Protein AF-A0A7S3AZ31-F1 (afdb_monomer_lite)

Foldseek 3Di:
DFDDWQPNDTDDLVVLAVQLQVCLVVLNLLSQFDPPPPGSGHGDLVSCVVRYDPVSSLSSVVSVVVVVVVVVPQFDDDLCCDPPHPNDDPDPDPPVPPVPRDGDDPDDD

Structure (mmCIF, N/CA/C/O backbone):
data_AF-A0A7S3AZ31-F1
#
_entry.id   AF-A0A7S3AZ31-F1
#
loop_
_atom_site.group_PDB
_atom_site.id
_atom_site.type_symbol
_atom_site.label_atom_id
_atom_site.label_alt_id
_atom_site.label_comp_id
_atom_site.label_asym_id
_atom_site.label_entity_id
_atom_site.label_seq_id
_atom_site.pdbx_PDB_ins_code
_atom_site.Cartn_x
_atom_site.Cartn_y
_atom_site.Cartn_z
_atom_site.occupancy
_atom_site.B_iso_or_equiv
_atom_site.auth_seq_id
_atom_site.auth_comp_id
_atom_site.auth_asym_id
_atom_site.auth_atom_id
_atom_site.pdbx_PDB_model_num
ATOM 1 N N . SER A 1 1 ? 18.853 -7.143 -12.840 1.00 40.66 1 SER A N 1
ATOM 2 C CA . SER A 1 1 ? 18.555 -7.568 -11.458 1.00 40.66 1 SER A CA 1
ATOM 3 C C . SER A 1 1 ? 17.051 -7.634 -11.267 1.00 40.66 1 SER A C 1
ATOM 5 O O . SER A 1 1 ? 16.405 -6.599 -11.348 1.00 40.66 1 SER A O 1
ATOM 7 N N . GLY A 1 2 ? 16.476 -8.832 -11.132 1.00 46.94 2 GLY A N 1
ATOM 8 C CA . GLY A 1 2 ? 15.030 -9.005 -10.953 1.00 46.94 2 GLY A CA 1
ATOM 9 C C . GLY A 1 2 ? 14.620 -8.741 -9.505 1.00 46.94 2 GLY A C 1
ATOM 10 O O . GLY A 1 2 ? 15.216 -9.301 -8.590 1.00 46.94 2 GLY A O 1
ATOM 11 N N . VAL A 1 3 ? 13.622 -7.886 -9.294 1.00 51.62 3 VAL A N 1
ATOM 12 C CA . VAL A 1 3 ? 12.969 -7.705 -7.990 1.00 51.62 3 VAL A CA 1
ATOM 13 C C . VAL A 1 3 ? 11.816 -8.704 -7.904 1.00 51.62 3 VAL A C 1
ATOM 15 O O . VAL A 1 3 ? 10.951 -8.729 -8.779 1.00 51.62 3 VAL A O 1
ATOM 18 N N . GLY A 1 4 ? 11.837 -9.572 -6.890 1.00 46.66 4 GLY A N 1
ATOM 19 C CA . GLY A 1 4 ? 10.812 -10.600 -6.690 1.00 46.66 4 GLY A CA 1
ATOM 20 C C . GLY A 1 4 ? 9.440 -9.970 -6.447 1.00 46.66 4 GLY A C 1
ATOM 21 O O . GLY A 1 4 ? 9.253 -9.262 -5.458 1.00 46.66 4 GLY A O 1
ATOM 22 N N . GLY A 1 5 ? 8.497 -10.215 -7.359 1.00 48.66 5 GLY A N 1
ATOM 23 C CA . GLY A 1 5 ? 7.122 -9.728 -7.305 1.00 48.66 5 GLY A CA 1
ATOM 24 C C . GLY A 1 5 ? 6.144 -10.849 -6.970 1.00 48.66 5 GLY A C 1
ATOM 25 O O . GLY A 1 5 ? 6.269 -11.931 -7.524 1.00 48.66 5 GLY A O 1
ATOM 26 N N . ALA A 1 6 ? 5.179 -10.572 -6.081 1.00 50.66 6 ALA A N 1
ATOM 27 C CA . ALA A 1 6 ? 3.956 -11.349 -5.810 1.00 50.66 6 ALA A CA 1
ATOM 28 C C . ALA A 1 6 ? 3.895 -12.758 -6.452 1.00 50.66 6 ALA A C 1
ATOM 30 O O . ALA A 1 6 ? 3.217 -12.959 -7.459 1.00 50.66 6 ALA A O 1
ATOM 31 N N . GLY A 1 7 ? 4.626 -13.718 -5.869 1.00 58.38 7 GLY A N 1
ATOM 32 C CA . GLY A 1 7 ? 4.845 -15.062 -6.420 1.00 58.38 7 GLY A CA 1
ATOM 33 C C . GLY A 1 7 ? 6.318 -15.337 -6.765 1.00 58.38 7 GLY A C 1
ATOM 34 O O . GLY A 1 7 ? 7.207 -14.574 -6.395 1.00 58.38 7 GLY A O 1
ATOM 35 N N . SER A 1 8 ? 6.586 -16.436 -7.475 1.00 68.06 8 SER A N 1
ATOM 36 C CA . SER A 1 8 ? 7.901 -16.771 -8.058 1.00 68.06 8 SER A CA 1
ATOM 37 C C . SER A 1 8 ? 8.168 -16.029 -9.379 1.00 68.06 8 SER A C 1
ATOM 39 O O . SER A 1 8 ? 9.041 -16.414 -10.156 1.00 68.06 8 SER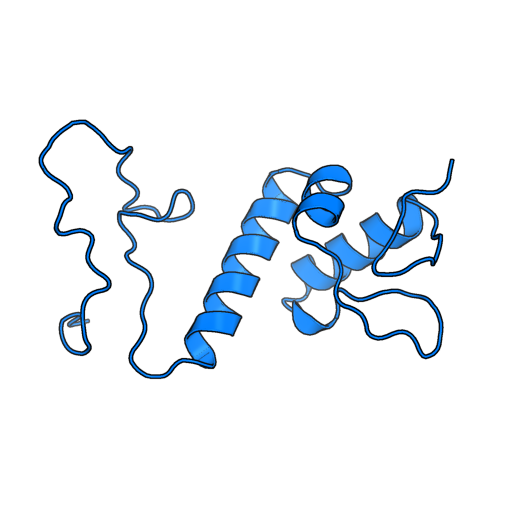 A O 1
ATOM 41 N N . HIS A 1 9 ? 7.404 -14.967 -9.653 1.00 82.50 9 HIS A N 1
ATOM 42 C CA . HIS A 1 9 ? 7.452 -14.226 -10.903 1.00 82.50 9 HIS A CA 1
ATOM 43 C C . HIS A 1 9 ? 8.399 -13.027 -10.800 1.00 82.50 9 HIS A C 1
ATOM 45 O O . HIS A 1 9 ? 8.312 -12.201 -9.888 1.00 82.50 9 HIS A O 1
ATOM 51 N N . ALA A 1 10 ? 9.300 -12.917 -11.772 1.00 81.31 10 ALA A N 1
ATOM 52 C CA . ALA A 1 10 ? 10.189 -11.774 -11.905 1.00 81.31 10 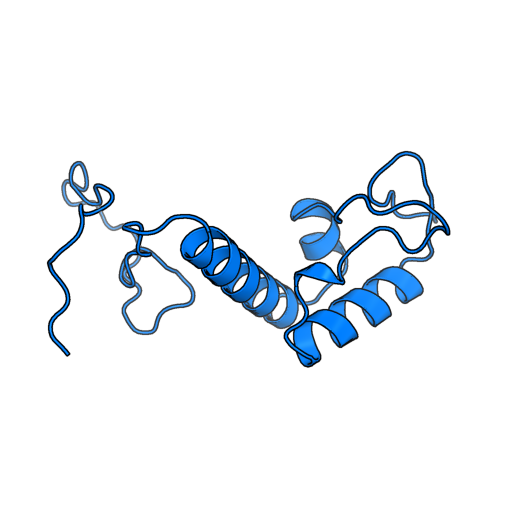ALA A CA 1
ATOM 53 C C . ALA A 1 10 ? 9.554 -10.713 -12.810 1.00 81.31 10 ALA A C 1
ATOM 55 O O . ALA A 1 10 ? 8.948 -11.015 -13.836 1.00 81.31 10 ALA A O 1
ATOM 56 N N . SER A 1 11 ? 9.703 -9.448 -12.439 1.00 84.25 11 SER A N 1
ATOM 57 C CA . SER A 1 11 ? 9.331 -8.309 -13.277 1.00 84.25 11 SER A CA 1
ATOM 58 C C . SER A 1 11 ? 10.375 -7.213 -13.127 1.00 84.25 11 SER A C 1
ATOM 60 O O . SER A 1 11 ? 11.096 -7.161 -12.127 1.00 84.25 11 SER A O 1
ATOM 62 N N . CYS A 1 12 ? 10.490 -6.362 -14.144 1.00 89.44 12 CYS A N 1
ATOM 63 C CA . CYS A 1 12 ? 11.427 -5.251 -14.099 1.00 89.44 12 CYS A CA 1
ATOM 64 C C . CYS A 1 12 ? 11.006 -4.239 -13.022 1.00 89.44 12 CYS A C 1
ATOM 66 O O . CYS A 1 12 ? 9.811 -4.064 -12.761 1.00 89.44 12 CYS A O 1
ATOM 68 N N . ARG A 1 13 ? 11.974 -3.586 -12.370 1.00 89.50 13 ARG A N 1
ATOM 69 C CA . ARG A 1 13 ? 11.675 -2.632 -11.290 1.00 89.50 13 ARG A CA 1
ATOM 70 C C . ARG A 1 13 ? 10.869 -1.459 -11.833 1.00 89.50 13 ARG A C 1
ATOM 72 O O . ARG A 1 13 ? 9.901 -1.043 -11.212 1.00 89.50 13 ARG A O 1
ATOM 79 N N . GLU A 1 14 ? 11.243 -0.980 -13.007 1.00 91.00 14 GLU A N 1
ATOM 80 C CA . GLU A 1 14 ? 10.640 0.146 -13.713 1.00 91.00 14 GLU A CA 1
ATOM 81 C C . GLU A 1 14 ? 9.159 -0.127 -14.006 1.00 91.00 14 GLU A C 1
ATOM 83 O O . GLU A 1 14 ? 8.306 0.726 -13.782 1.00 91.00 14 GLU A O 1
ATOM 88 N N . CYS A 1 15 ? 8.852 -1.362 -14.408 1.00 89.31 15 CYS A N 1
ATOM 89 C CA . CYS A 1 15 ? 7.508 -1.852 -14.684 1.00 89.31 15 CYS A CA 1
ATOM 90 C C . CYS A 1 15 ? 6.635 -1.805 -13.422 1.00 89.31 15 CYS A C 1
ATOM 92 O O . CYS A 1 15 ? 5.494 -1.346 -13.457 1.00 89.31 15 CYS A O 1
ATOM 94 N N . LEU A 1 16 ? 7.180 -2.282 -12.297 1.00 90.62 16 LEU A N 1
ATOM 95 C CA . LEU A 1 16 ? 6.474 -2.295 -11.017 1.00 90.62 16 LEU A CA 1
ATOM 96 C C . LEU A 1 16 ? 6.263 -0.876 -10.481 1.00 90.62 16 LEU A C 1
ATOM 98 O O . LEU A 1 16 ? 5.176 -0.571 -10.000 1.00 90.62 16 LEU A O 1
ATOM 102 N N . VAL A 1 17 ? 7.271 -0.007 -10.596 1.00 92.94 17 VAL A N 1
ATOM 103 C CA . VAL A 1 17 ? 7.178 1.404 -10.189 1.00 92.94 17 VAL A CA 1
ATOM 104 C C . VAL A 1 17 ? 6.099 2.124 -10.990 1.00 92.94 17 VAL A C 1
ATOM 106 O O . VAL A 1 17 ? 5.175 2.667 -10.394 1.00 92.94 17 VAL A O 1
ATOM 109 N N . ALA A 1 18 ? 6.155 2.059 -12.323 1.00 91.94 18 ALA A N 1
ATOM 110 C CA . ALA A 1 18 ? 5.187 2.729 -13.189 1.00 91.94 18 ALA A CA 1
ATOM 111 C C . ALA A 1 18 ? 3.746 2.266 -12.919 1.00 91.94 18 ALA A C 1
ATOM 113 O O . ALA A 1 18 ? 2.827 3.082 -12.871 1.00 91.94 18 ALA A O 1
ATOM 114 N N . MET A 1 19 ? 3.548 0.963 -12.694 1.00 92.50 19 MET A N 1
ATOM 115 C CA . MET A 1 19 ? 2.239 0.419 -12.339 1.00 92.50 19 MET A CA 1
ATOM 116 C C . MET A 1 19 ? 1.747 0.943 -10.987 1.00 92.50 19 MET A C 1
ATOM 118 O O . MET A 1 19 ? 0.598 1.373 -10.883 1.00 92.50 19 MET A O 1
ATOM 122 N N . VAL A 1 20 ? 2.592 0.896 -9.951 1.00 93.06 20 VAL A N 1
ATOM 123 C CA . VAL A 1 20 ? 2.226 1.358 -8.606 1.00 93.06 20 VAL A CA 1
ATOM 124 C C . VAL A 1 20 ? 1.910 2.847 -8.627 1.00 93.06 20 VAL A C 1
ATOM 126 O O . VAL A 1 20 ? 0.858 3.237 -8.128 1.00 93.06 20 VAL A O 1
ATOM 129 N N . ASP A 1 21 ? 2.751 3.668 -9.251 1.00 92.44 21 ASP A N 1
ATOM 130 C CA . ASP A 1 21 ? 2.536 5.114 -9.327 1.00 92.44 21 ASP A CA 1
ATOM 131 C C . ASP A 1 21 ? 1.236 5.454 -10.071 1.00 92.44 21 ASP A C 1
ATOM 133 O O . ASP A 1 21 ? 0.449 6.277 -9.597 1.00 92.44 21 ASP A O 1
ATOM 137 N N . ALA A 1 22 ?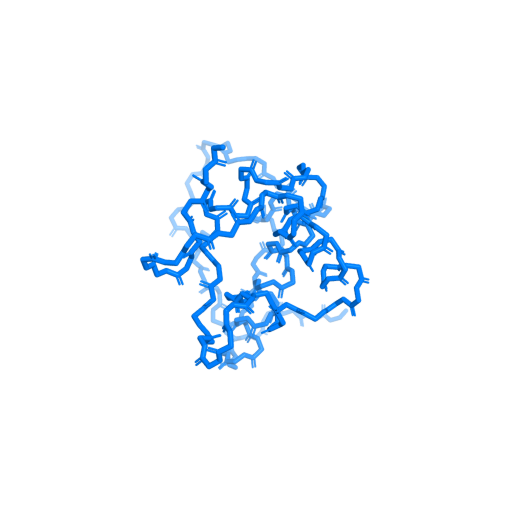 0.942 4.768 -11.182 1.00 91.81 22 ALA A N 1
ATOM 138 C CA . ALA A 1 22 ? -0.312 4.942 -11.915 1.00 91.81 22 ALA A CA 1
ATOM 139 C C . ALA A 1 22 ? -1.540 4.514 -11.089 1.00 91.81 22 ALA A C 1
ATOM 141 O O . ALA A 1 22 ? -2.558 5.215 -11.056 1.00 91.81 22 ALA A O 1
ATOM 142 N N . ALA A 1 23 ? -1.457 3.385 -10.383 1.00 91.69 23 ALA A N 1
ATOM 143 C CA . ALA A 1 23 ? -2.546 2.876 -9.553 1.00 91.69 23 ALA A CA 1
ATOM 144 C C . ALA A 1 23 ? -2.810 3.770 -8.328 1.00 91.69 23 ALA A C 1
ATOM 146 O O . ALA A 1 23 ? -3.957 4.079 -8.004 1.00 91.69 23 ALA A O 1
ATOM 147 N N . VAL A 1 24 ? -1.753 4.249 -7.669 1.00 91.69 24 VAL A N 1
ATOM 148 C CA . VAL A 1 24 ? -1.850 5.179 -6.535 1.00 91.69 24 VAL A CA 1
ATOM 149 C C . VAL A 1 24 ? -2.362 6.547 -6.992 1.00 91.69 24 VAL A C 1
ATOM 151 O O . VAL A 1 24 ? -3.203 7.149 -6.317 1.00 91.69 24 VAL A O 1
ATOM 154 N N . GLY A 1 25 ? -1.911 7.023 -8.156 1.00 89.44 25 GLY A N 1
ATOM 155 C CA . GLY A 1 25 ? -2.381 8.262 -8.775 1.00 89.44 25 GLY A CA 1
ATOM 156 C C . GLY A 1 25 ? -3.877 8.239 -9.097 1.00 89.44 25 GLY A C 1
ATOM 157 O O . GLY A 1 25 ? -4.574 9.208 -8.795 1.00 89.44 25 GLY A O 1
ATOM 158 N N . SER A 1 26 ? -4.370 7.114 -9.621 1.00 88.69 26 SER A N 1
ATOM 159 C CA . SER A 1 26 ? -5.776 6.908 -10.008 1.00 88.69 26 SER A CA 1
ATOM 160 C C . SER A 1 26 ? -6.710 6.496 -8.865 1.00 88.69 26 SER A C 1
ATOM 162 O O . SER A 1 26 ? -7.922 6.464 -9.056 1.00 88.69 26 SER A O 1
ATOM 164 N N . GLY A 1 27 ? -6.188 6.186 -7.674 1.00 85.88 27 GLY A N 1
ATOM 165 C CA . GLY A 1 27 ? -7.015 5.714 -6.557 1.00 85.88 27 GLY A CA 1
ATOM 166 C C . GLY A 1 27 ? -7.348 4.214 -6.608 1.00 85.88 27 GLY A C 1
ATOM 167 O O . GLY A 1 27 ? -8.078 3.715 -5.753 1.00 85.88 27 GLY A O 1
ATOM 168 N N . ALA A 1 28 ? -6.802 3.468 -7.568 1.00 87.00 28 ALA A N 1
ATOM 169 C CA . ALA A 1 28 ? -7.126 2.067 -7.814 1.00 87.00 28 ALA A CA 1
ATOM 170 C C . ALA A 1 28 ? -6.199 1.105 -7.045 1.00 87.00 28 ALA A C 1
ATOM 172 O O . ALA A 1 28 ? -5.393 0.386 -7.636 1.00 87.00 28 ALA A O 1
ATOM 173 N N . CYS A 1 29 ? -6.327 1.045 -5.713 1.00 82.38 29 CYS A N 1
ATOM 174 C CA . CYS A 1 29 ? -5.526 0.141 -4.865 1.00 82.38 29 CYS A CA 1
ATOM 175 C C . CYS A 1 29 ? -5.598 -1.336 -5.297 1.00 82.38 29 CYS A C 1
ATOM 177 O O . CYS A 1 29 ? -4.602 -2.055 -5.215 1.00 82.38 29 CYS A O 1
ATOM 179 N N . ASP A 1 30 ? -6.757 -1.782 -5.786 1.00 83.19 30 ASP A N 1
ATOM 180 C CA . ASP A 1 30 ? -6.980 -3.161 -6.236 1.00 83.19 30 ASP A CA 1
ATOM 181 C C . ASP A 1 30 ? -6.249 -3.536 -7.525 1.00 83.19 30 ASP A C 1
ATOM 183 O O . ASP A 1 30 ? -6.116 -4.728 -7.818 1.00 83.19 30 ASP A O 1
ATOM 187 N N . ALA A 1 31 ? -5.769 -2.547 -8.283 1.00 84.12 31 ALA A N 1
ATOM 188 C CA . ALA A 1 31 ? -5.006 -2.762 -9.508 1.00 84.12 31 ALA A CA 1
ATOM 189 C C . ALA A 1 31 ? -3.533 -3.118 -9.236 1.00 84.12 31 ALA A C 1
ATOM 191 O O . ALA A 1 31 ? -2.835 -3.561 -10.145 1.00 84.12 31 ALA A O 1
ATOM 192 N N . ILE A 1 32 ? -3.056 -2.974 -7.993 1.00 90.19 32 ILE A N 1
ATOM 193 C CA . ILE A 1 32 ? -1.662 -3.236 -7.613 1.00 90.19 32 ILE A CA 1
ATOM 194 C C . ILE A 1 32 ? -1.457 -4.744 -7.410 1.00 90.19 32 ILE A C 1
ATOM 196 O O . ILE A 1 32 ? -1.532 -5.286 -6.302 1.00 90.19 32 ILE A O 1
ATOM 200 N N . ARG A 1 33 ? -1.233 -5.444 -8.522 1.00 90.69 33 ARG A N 1
ATOM 201 C CA . ARG A 1 33 ? -1.082 -6.904 -8.599 1.00 90.69 33 ARG A CA 1
ATOM 202 C C . ARG A 1 33 ? 0.105 -7.275 -9.478 1.00 90.69 33 ARG A C 1
ATOM 204 O O . ARG A 1 33 ? 0.698 -6.431 -10.140 1.00 90.69 33 ARG A O 1
ATOM 211 N N . CYS A 1 34 ? 0.465 -8.554 -9.471 1.00 88.88 34 CYS A N 1
ATOM 212 C CA . CYS A 1 34 ? 1.461 -9.087 -10.391 1.00 88.88 34 CYS A CA 1
ATOM 213 C C . CYS A 1 34 ? 1.093 -8.737 -11.855 1.00 88.88 34 CYS A C 1
ATOM 215 O O . CYS A 1 34 ? -0.043 -8.990 -12.253 1.00 88.88 34 CYS A O 1
ATOM 217 N N . PRO A 1 35 ? 2.022 -8.187 -12.664 1.00 87.06 35 PRO A N 1
ATOM 218 C CA . PRO A 1 35 ? 1.768 -7.878 -14.078 1.00 87.06 35 PRO A CA 1
ATOM 219 C C . PRO A 1 35 ? 1.730 -9.113 -14.983 1.00 87.06 35 PRO A C 1
ATOM 221 O O . PRO A 1 35 ? 1.340 -9.008 -16.143 1.00 87.06 35 PRO A O 1
ATOM 224 N N . VAL A 1 36 ? 2.189 -10.270 -14.498 1.00 86.25 36 VAL A N 1
ATOM 225 C CA . VAL A 1 36 ? 2.240 -11.494 -15.302 1.00 86.25 36 VAL A CA 1
ATOM 226 C C . VAL A 1 36 ? 0.823 -11.933 -15.657 1.00 86.25 36 VAL A C 1
ATOM 228 O O . VAL A 1 36 ? -0.035 -12.053 -14.782 1.00 86.25 36 VAL A O 1
ATOM 231 N N . ALA A 1 37 ? 0.586 -12.198 -16.943 1.00 82.81 37 ALA A N 1
ATOM 232 C CA . ALA A 1 37 ? -0.712 -12.620 -17.453 1.00 82.81 37 ALA A CA 1
ATOM 233 C C . ALA A 1 37 ? -1.261 -13.822 -16.662 1.00 82.81 37 ALA A C 1
ATOM 235 O O . ALA A 1 37 ? -0.568 -14.811 -16.436 1.00 82.81 37 ALA A O 1
ATOM 236 N N . GLY A 1 38 ? -2.509 -13.716 -16.203 1.00 83.00 38 GLY A N 1
ATOM 237 C CA . GLY A 1 38 ? -3.161 -14.745 -15.384 1.00 83.00 38 GLY A CA 1
ATOM 238 C C . GLY A 1 38 ? -2.785 -14.726 -13.896 1.00 83.00 38 GLY A C 1
ATOM 239 O O . GLY A 1 38 ? -3.520 -15.287 -13.086 1.00 83.00 38 GLY A O 1
ATOM 240 N N . CYS A 1 39 ? -1.721 -14.025 -13.492 1.00 85.62 39 CYS A N 1
ATOM 241 C CA . CYS A 1 39 ? -1.386 -13.837 -12.087 1.00 85.62 39 CYS A CA 1
ATOM 242 C C . CYS A 1 39 ? -2.133 -12.621 -11.523 1.00 85.62 39 CYS A C 1
ATOM 244 O O . CYS A 1 39 ? -2.020 -11.510 -12.026 1.00 85.62 39 CYS A O 1
ATOM 246 N N . ARG A 1 40 ? -2.910 -12.816 -10.453 1.00 83.25 40 ARG A N 1
ATOM 247 C CA . ARG A 1 40 ? -3.650 -11.731 -9.773 1.00 83.25 40 ARG A CA 1
ATOM 248 C C . ARG A 1 40 ? -3.228 -11.545 -8.321 1.00 83.25 40 ARG A C 1
ATOM 250 O O . ARG A 1 40 ? -3.971 -10.954 -7.532 1.00 83.25 40 ARG A O 1
ATOM 257 N N . VAL A 1 41 ? -2.057 -12.069 -7.964 1.00 89.31 41 VAL A N 1
ATOM 258 C CA . VAL A 1 41 ? -1.527 -11.986 -6.604 1.00 89.31 41 VAL A CA 1
ATOM 259 C C . VAL A 1 41 ? -1.205 -10.517 -6.295 1.00 89.31 41 VAL A C 1
ATOM 261 O O . VAL A 1 41 ? -0.535 -9.866 -7.103 1.00 89.31 41 VAL A O 1
ATOM 264 N N . PRO A 1 42 ? -1.700 -9.963 -5.175 1.00 88.50 42 PRO A N 1
ATOM 265 C CA . PRO A 1 42 ? -1.398 -8.591 -4.779 1.00 88.50 42 PRO A CA 1
ATOM 266 C C . PRO A 1 42 ? 0.088 -8.438 -4.439 1.00 88.50 42 PRO A C 1
ATOM 268 O O . PRO A 1 42 ? 0.695 -9.339 -3.854 1.00 88.50 42 PRO A O 1
ATOM 271 N N . LEU A 1 43 ? 0.677 -7.287 -4.776 1.00 90.38 43 LEU A N 1
ATOM 272 C CA . LEU A 1 43 ? 2.040 -6.974 -4.332 1.00 90.38 43 LEU A CA 1
ATOM 273 C C . LEU A 1 43 ? 2.066 -6.777 -2.811 1.00 90.38 43 LEU A C 1
ATOM 275 O O . LEU A 1 43 ? 1.130 -6.243 -2.214 1.00 90.38 43 LEU A O 1
ATOM 279 N N . SER A 1 44 ? 3.143 -7.233 -2.169 1.00 89.06 44 SER A N 1
ATOM 280 C CA . SER A 1 44 ? 3.300 -7.102 -0.722 1.00 89.06 44 SER A CA 1
ATOM 281 C C . SER A 1 44 ? 3.664 -5.667 -0.339 1.00 89.06 44 SER A C 1
ATOM 283 O O . SER A 1 44 ? 4.380 -4.983 -1.070 1.00 89.06 44 SER A O 1
ATOM 285 N N . ALA A 1 45 ? 3.244 -5.233 0.854 1.00 89.88 45 ALA A N 1
ATOM 286 C CA . ALA A 1 45 ? 3.597 -3.917 1.395 1.00 89.88 45 ALA A CA 1
ATOM 287 C C . ALA A 1 45 ? 5.114 -3.676 1.393 1.00 89.88 45 ALA A C 1
ATOM 289 O O . ALA A 1 45 ? 5.580 -2.598 1.041 1.00 89.88 45 ALA A O 1
ATOM 290 N N . ARG A 1 46 ? 5.885 -4.719 1.726 1.00 89.25 46 ARG A N 1
ATOM 291 C CA . ARG A 1 46 ? 7.350 -4.683 1.739 1.00 89.25 46 ARG A CA 1
ATOM 292 C C . ARG A 1 46 ? 7.948 -4.448 0.355 1.00 89.25 46 ARG A C 1
ATOM 294 O O . ARG A 1 46 ? 8.949 -3.756 0.249 1.00 89.25 46 ARG A O 1
ATOM 301 N N . LEU A 1 47 ? 7.380 -5.043 -0.692 1.00 89.62 47 LEU A N 1
ATOM 302 C CA . LEU A 1 47 ? 7.868 -4.809 -2.047 1.00 89.62 47 LEU A CA 1
ATOM 303 C C . LEU A 1 47 ? 7.533 -3.389 -2.495 1.00 89.62 47 LEU A C 1
ATOM 305 O O . LEU A 1 47 ? 8.397 -2.708 -3.034 1.00 89.62 47 LEU A O 1
ATOM 309 N N . ILE A 1 48 ? 6.305 -2.939 -2.230 1.00 91.50 48 ILE A N 1
ATOM 310 C CA . ILE A 1 48 ? 5.847 -1.594 -2.586 1.00 91.50 48 ILE A CA 1
ATOM 311 C C . ILE A 1 48 ? 6.746 -0.550 -1.910 1.00 91.50 48 ILE A C 1
ATOM 313 O O . ILE A 1 48 ? 7.295 0.300 -2.605 1.00 91.50 48 ILE A O 1
ATOM 317 N N . SER A 1 49 ? 7.029 -0.687 -0.608 1.00 91.19 49 SER A N 1
ATOM 318 C CA . SER A 1 49 ? 7.915 0.237 0.119 1.00 91.19 49 SER A CA 1
ATOM 319 C C . SER A 1 49 ? 9.358 0.283 -0.398 1.00 91.19 49 SER A C 1
ATOM 321 O O . SER A 1 49 ? 10.047 1.274 -0.181 1.00 91.19 49 SER A O 1
ATOM 323 N N . GLN A 1 50 ? 9.832 -0.763 -1.081 1.00 91.69 50 GLN A N 1
ATOM 324 C CA . GLN A 1 50 ? 11.172 -0.805 -1.679 1.00 91.69 50 GLN A CA 1
ATOM 325 C C . GLN A 1 50 ? 11.238 -0.157 -3.069 1.00 91.69 50 GLN A C 1
ATOM 327 O O . GLN A 1 50 ? 12.317 0.244 -3.522 1.00 91.69 50 GLN A O 1
ATOM 332 N N . ILE A 1 51 ? 10.113 -0.095 -3.783 1.00 91.50 51 ILE A N 1
ATOM 333 C CA . ILE A 1 51 ? 10.080 0.386 -5.168 1.00 91.50 51 ILE A CA 1
ATOM 334 C C . ILE A 1 51 ? 9.558 1.820 -5.282 1.00 91.50 51 ILE A C 1
ATOM 336 O O . ILE A 1 51 ? 10.086 2.563 -6.108 1.00 91.50 51 ILE A O 1
ATOM 340 N N . CYS A 1 52 ? 8.595 2.233 -4.453 1.00 89.25 52 CYS A N 1
ATOM 341 C CA . CYS A 1 52 ? 7.992 3.562 -4.531 1.00 89.25 52 CYS A CA 1
ATOM 342 C C . CYS A 1 52 ? 8.636 4.575 -3.571 1.00 89.25 52 CYS A C 1
ATOM 344 O O . CYS A 1 52 ? 9.308 4.220 -2.602 1.00 89.25 52 CYS A O 1
ATOM 346 N N . SER A 1 53 ? 8.396 5.863 -3.823 1.00 90.50 53 SER A N 1
ATOM 347 C CA . SER A 1 53 ? 8.780 6.938 -2.904 1.00 90.50 53 SER A CA 1
ATOM 348 C C . SER A 1 53 ? 7.990 6.871 -1.590 1.00 90.50 53 SER A C 1
ATOM 350 O O . SER A 1 53 ? 6.914 6.273 -1.524 1.00 90.50 53 SER A O 1
ATOM 352 N N . ALA A 1 54 ? 8.487 7.537 -0.543 1.00 88.69 54 ALA A N 1
ATOM 353 C CA . ALA A 1 54 ? 7.800 7.599 0.749 1.00 88.69 54 ALA A CA 1
ATOM 354 C C . ALA A 1 54 ? 6.384 8.197 0.635 1.00 88.69 54 ALA A C 1
ATOM 356 O O . ALA A 1 54 ? 5.447 7.676 1.230 1.00 88.69 54 ALA A O 1
ATOM 357 N N . SER A 1 55 ? 6.203 9.244 -0.179 1.00 88.06 55 SER A N 1
ATOM 358 C CA . SER A 1 55 ? 4.893 9.874 -0.393 1.00 88.06 55 SER A CA 1
ATOM 359 C C . SER A 1 55 ? 3.914 8.959 -1.134 1.00 88.06 55 SER A C 1
ATOM 361 O O . SER A 1 55 ? 2.742 8.880 -0.758 1.00 88.06 55 SER A O 1
ATOM 363 N N . CYS A 1 56 ? 4.390 8.234 -2.151 1.00 89.38 56 CYS A N 1
ATOM 364 C CA . CYS A 1 56 ? 3.595 7.236 -2.864 1.00 89.38 56 CYS A CA 1
ATOM 365 C C . CYS A 1 56 ? 3.194 6.088 -1.926 1.00 89.38 56 CYS A C 1
ATOM 367 O O . CYS A 1 56 ? 2.015 5.739 -1.850 1.00 89.38 56 CYS A O 1
ATOM 369 N N . TYR A 1 57 ? 4.141 5.587 -1.125 1.00 92.00 57 TYR A N 1
ATOM 370 C CA . TYR A 1 57 ? 3.889 4.543 -0.135 1.00 92.00 57 TYR A CA 1
ATOM 371 C C . TYR A 1 57 ? 2.832 4.963 0.891 1.00 92.00 57 TYR A C 1
ATOM 373 O O . TYR A 1 57 ? 1.870 4.232 1.105 1.00 92.00 57 TYR A O 1
ATOM 381 N N . SER A 1 58 ? 2.959 6.150 1.492 1.00 89.19 58 SER A N 1
ATOM 382 C CA . SER A 1 58 ? 1.988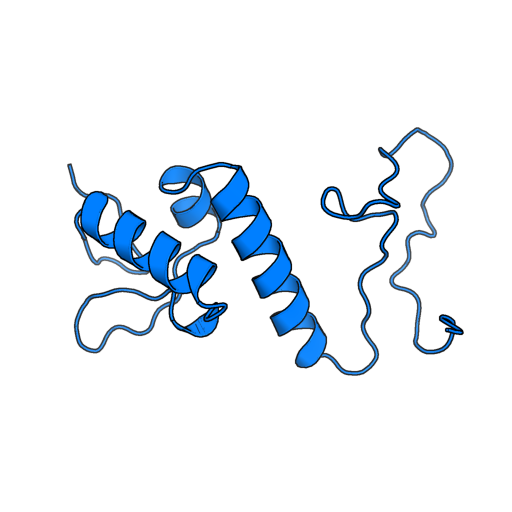 6.649 2.474 1.00 89.19 58 SER A CA 1
ATOM 383 C C . SER A 1 58 ? 0.590 6.806 1.876 1.00 89.19 58 SER A C 1
ATOM 385 O O . SER A 1 58 ? -0.407 6.483 2.524 1.00 89.19 58 SER A O 1
ATOM 387 N N . ARG A 1 59 ? 0.492 7.263 0.621 1.00 90.19 59 ARG A N 1
ATOM 388 C CA . ARG A 1 59 ? -0.796 7.380 -0.074 1.00 90.19 59 ARG A CA 1
ATOM 389 C C . ARG A 1 59 ? -1.413 6.009 -0.344 1.00 90.19 59 ARG A C 1
ATOM 391 O O . ARG A 1 59 ? -2.597 5.822 -0.067 1.00 90.19 59 ARG A O 1
ATOM 398 N N . TRP A 1 60 ? -0.617 5.063 -0.838 1.00 92.31 60 TRP A N 1
ATOM 399 C CA . TRP A 1 60 ? -1.032 3.675 -1.023 1.00 92.31 60 TRP A CA 1
ATOM 400 C C . TRP A 1 60 ? -1.508 3.042 0.290 1.00 92.31 60 TRP A C 1
ATOM 402 O O . TRP A 1 60 ? -2.575 2.434 0.334 1.00 92.31 60 TRP A O 1
ATOM 412 N N . GLU A 1 61 ? -0.745 3.215 1.369 1.00 89.94 61 GLU A N 1
ATOM 413 C CA . GLU A 1 61 ? -1.049 2.654 2.682 1.00 89.94 61 GLU A CA 1
ATOM 414 C C . GLU A 1 61 ? -2.383 3.188 3.219 1.00 89.94 61 GLU A C 1
ATOM 416 O O . GLU A 1 61 ? -3.218 2.408 3.681 1.00 89.94 61 GLU A O 1
ATOM 421 N N . ARG A 1 62 ? -2.619 4.502 3.108 1.00 85.56 62 ARG A N 1
ATOM 422 C CA . ARG A 1 62 ? -3.893 5.128 3.487 1.00 85.56 62 ARG A CA 1
ATOM 423 C C . ARG A 1 62 ? -5.062 4.544 2.695 1.00 85.56 62 ARG A C 1
ATOM 425 O O . ARG A 1 62 ? -6.034 4.087 3.290 1.00 85.56 62 ARG A O 1
ATOM 432 N N . MET A 1 63 ? -4.947 4.500 1.368 1.00 88.31 63 MET A N 1
ATOM 433 C CA . MET A 1 63 ? -5.992 3.949 0.499 1.00 88.31 63 MET A CA 1
ATOM 434 C C . MET A 1 63 ? -6.276 2.474 0.817 1.00 88.31 63 MET A C 1
ATOM 436 O O . MET A 1 63 ? -7.431 2.055 0.876 1.00 88.31 63 MET A O 1
ATOM 440 N N . ARG A 1 64 ? -5.233 1.679 1.088 1.00 87.75 64 ARG A N 1
ATOM 441 C CA . ARG A 1 64 ? -5.383 0.270 1.456 1.00 87.75 64 ARG A CA 1
ATOM 442 C C . ARG A 1 64 ? -6.093 0.104 2.798 1.00 87.75 64 ARG A C 1
ATOM 444 O O . ARG A 1 64 ? -6.924 -0.791 2.927 1.00 87.75 64 ARG A O 1
ATOM 451 N N . LYS A 1 65 ? -5.793 0.955 3.783 1.00 84.00 65 LYS A N 1
ATOM 452 C CA . LYS A 1 65 ? -6.492 0.981 5.078 1.00 84.00 65 LYS A CA 1
ATOM 453 C C . LYS A 1 65 ? -7.968 1.333 4.902 1.00 84.00 65 LYS A C 1
ATOM 455 O O . LYS A 1 65 ? -8.816 0.600 5.398 1.00 84.00 65 LYS A O 1
ATOM 460 N N . GLU A 1 66 ? -8.274 2.395 4.160 1.00 83.12 66 GLU A N 1
ATOM 461 C CA . GLU A 1 66 ? -9.652 2.816 3.858 1.00 83.12 66 GLU A CA 1
ATOM 462 C C . GLU A 1 66 ? -10.450 1.691 3.186 1.00 83.12 66 GLU A C 1
ATOM 464 O O . GLU A 1 66 ? -11.574 1.397 3.588 1.00 83.12 66 GLU A O 1
ATOM 469 N N . GLN A 1 67 ? -9.840 1.000 2.221 1.00 84.38 67 GLN A N 1
ATOM 470 C CA . GLN A 1 67 ? -10.452 -0.136 1.538 1.00 84.38 67 GLN A CA 1
ATOM 471 C C . GLN A 1 67 ? -10.696 -1.337 2.469 1.00 84.38 67 GLN A C 1
ATOM 473 O O . GLN A 1 67 ? -11.712 -2.014 2.353 1.00 84.38 67 GLN A O 1
ATOM 478 N N . LEU A 1 68 ? -9.770 -1.637 3.383 1.00 83.38 68 LEU A N 1
ATOM 479 C CA . LEU A 1 68 ? -9.961 -2.719 4.353 1.00 83.38 68 LEU A CA 1
ATOM 480 C C . LEU A 1 68 ? -11.096 -2.390 5.331 1.00 83.38 68 LEU A C 1
ATOM 482 O O . LEU A 1 68 ? -11.901 -3.258 5.654 1.00 83.38 68 LEU A O 1
ATOM 486 N N . LEU A 1 69 ? -11.186 -1.135 5.772 1.00 79.38 69 LEU A N 1
ATOM 487 C CA . LEU A 1 69 ? -12.230 -0.682 6.692 1.00 79.38 69 LEU A CA 1
ATOM 488 C C . LEU A 1 69 ? -13.610 -0.656 6.037 1.00 79.38 69 LEU A C 1
ATOM 490 O O . LEU A 1 69 ? -14.588 -1.009 6.687 1.00 79.38 69 LEU A O 1
ATOM 494 N N . SER A 1 70 ? -13.705 -0.311 4.750 1.00 80.12 70 SER A N 1
ATOM 495 C CA . SER A 1 70 ? -14.988 -0.350 4.036 1.00 80.12 70 SER A CA 1
ATOM 496 C C . SER A 1 70 ? -15.570 -1.765 3.932 1.00 80.12 70 SER A C 1
ATOM 498 O O . SER A 1 70 ? -16.786 -1.921 3.840 1.00 80.12 70 SER A O 1
ATOM 500 N N . GLN A 1 71 ? -14.724 -2.797 4.008 1.00 81.81 71 GLN A N 1
ATOM 501 C CA . GLN A 1 71 ? -15.133 -4.206 4.037 1.00 81.81 71 GLN A CA 1
ATOM 502 C C . GLN A 1 71 ? -15.501 -4.701 5.447 1.00 81.81 71 GLN A C 1
ATOM 504 O O . GLN A 1 71 ? -16.054 -5.790 5.584 1.00 81.81 71 GLN A O 1
ATOM 509 N N . LEU A 1 72 ? -15.209 -3.918 6.491 1.00 82.50 72 LEU A N 1
ATOM 510 C CA . LEU A 1 72 ? -15.423 -4.252 7.901 1.00 82.50 72 LEU A CA 1
ATOM 511 C C . LEU A 1 72 ? -16.406 -3.245 8.529 1.00 82.50 72 LEU A C 1
ATOM 513 O O . LEU A 1 72 ? -15.990 -2.350 9.272 1.00 82.50 72 LEU A O 1
ATOM 517 N N . PRO A 1 73 ? -17.717 -3.356 8.241 1.00 70.75 73 PRO A N 1
ATOM 518 C CA . PRO A 1 73 ? -18.715 -2.433 8.770 1.00 70.75 73 PRO A CA 1
ATOM 519 C C . PRO A 1 73 ? -18.701 -2.435 10.306 1.00 70.75 73 PRO A C 1
ATOM 521 O O . PRO A 1 73 ? -18.791 -3.480 10.945 1.00 70.75 73 PRO A O 1
ATOM 524 N N . GLY A 1 74 ? -18.575 -1.244 10.895 1.00 70.69 7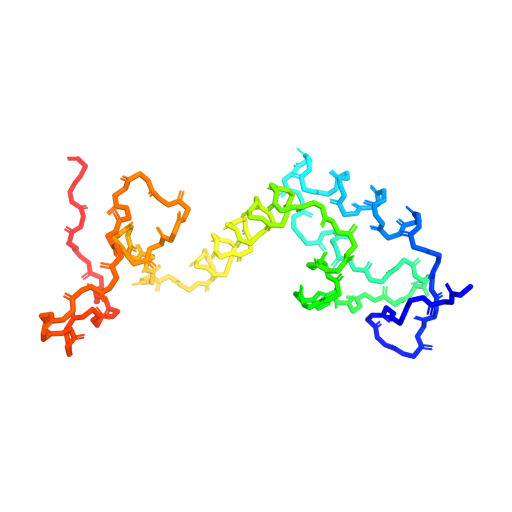4 GLY A N 1
ATOM 525 C CA . GLY A 1 74 ? -18.443 -1.048 12.345 1.00 70.69 74 GLY A CA 1
ATOM 526 C C . GLY A 1 74 ? -17.008 -0.823 12.828 1.00 70.69 74 GLY A C 1
ATOM 527 O O . GLY A 1 74 ? -16.821 -0.471 13.993 1.00 70.69 74 GLY A O 1
ATOM 528 N N . LEU A 1 75 ? -16.012 -0.964 11.947 1.00 69.19 75 LEU A N 1
ATOM 529 C CA . LEU A 1 75 ? -14.612 -0.679 12.238 1.00 69.19 75 LEU A CA 1
ATOM 530 C C . LEU A 1 75 ? -14.210 0.683 11.664 1.00 69.19 75 LEU A C 1
ATOM 532 O O . LEU A 1 75 ? -14.359 0.936 10.471 1.00 69.19 75 LEU A O 1
ATOM 536 N N . CYS A 1 76 ? -13.663 1.562 12.500 1.00 67.31 76 CYS A N 1
ATOM 537 C CA . CYS A 1 76 ? -13.086 2.832 12.066 1.00 67.31 76 CYS A CA 1
ATOM 538 C C . CYS A 1 76 ? -11.629 2.960 12.523 1.00 67.31 76 CYS A C 1
ATOM 540 O O . CYS A 1 76 ? -11.221 2.393 13.540 1.00 67.31 76 CYS A O 1
ATOM 542 N N . TYR A 1 77 ? -10.831 3.705 11.755 1.00 66.94 77 TYR A N 1
ATOM 543 C CA . TYR A 1 77 ? -9.463 4.027 12.148 1.00 66.94 77 TYR A CA 1
ATOM 544 C C . TYR A 1 77 ? -9.467 5.152 13.188 1.00 66.94 77 TYR A C 1
ATOM 546 O O . TYR A 1 77 ? -10.210 6.123 13.058 1.00 66.94 77 TYR A O 1
ATOM 554 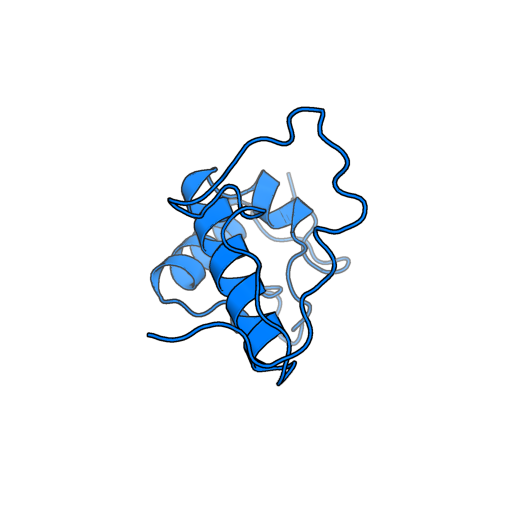N N . CYS A 1 78 ? -8.610 5.053 14.207 1.00 72.19 78 CYS A N 1
ATOM 555 C CA . CYS A 1 78 ? -8.425 6.129 15.178 1.00 72.19 78 CYS A CA 1
ATOM 556 C C . CYS A 1 78 ? -7.495 7.213 14.597 1.00 72.19 78 CYS A C 1
ATOM 558 O O . CYS A 1 78 ? -6.293 6.958 14.482 1.00 72.19 78 CYS A O 1
ATOM 560 N N . PRO A 1 79 ? -7.974 8.436 14.304 1.00 68.69 79 PRO A N 1
ATOM 561 C CA . PRO A 1 79 ? -7.166 9.476 13.657 1.00 68.69 79 PRO A CA 1
ATOM 562 C C . PRO A 1 79 ? -5.988 9.957 14.517 1.00 68.69 79 PRO A C 1
ATOM 564 O O . PRO A 1 79 ? -5.053 10.552 13.998 1.00 68.69 79 PRO A O 1
ATOM 567 N N . ARG A 1 80 ? -5.974 9.667 15.825 1.00 73.00 80 ARG A N 1
ATOM 568 C CA . ARG A 1 80 ? -4.830 9.965 16.707 1.00 73.00 80 ARG A CA 1
ATOM 569 C C . ARG A 1 80 ? -3.691 8.961 16.584 1.00 73.00 80 ARG A C 1
ATOM 571 O O . ARG A 1 80 ? -2.534 9.315 16.794 1.00 73.00 80 ARG A O 1
ATOM 578 N N . CYS A 1 81 ? -4.031 7.711 16.273 1.00 70.81 81 CYS A N 1
ATOM 579 C CA . CYS A 1 81 ? -3.096 6.599 16.163 1.00 70.81 81 CYS A CA 1
ATOM 580 C C . CYS A 1 81 ? -2.578 6.473 14.686 1.00 70.81 81 CYS A C 1
ATOM 582 O O . CYS A 1 81 ? -1.799 5.563 14.408 1.00 70.81 81 CYS A O 1
ATOM 584 N N . ASP A 1 82 ? -2.960 7.360 13.737 1.00 71.19 82 ASP A N 1
ATOM 585 C CA . ASP A 1 82 ? -2.491 7.369 12.324 1.00 71.19 82 ASP A CA 1
ATOM 586 C C . ASP A 1 82 ? -1.379 8.402 12.100 1.00 71.19 82 ASP A C 1
ATOM 588 O O . ASP A 1 82 ? -1.669 9.592 12.203 1.00 71.19 82 ASP A O 1
ATOM 592 N N . PRO A 1 83 ? -0.148 8.014 11.723 1.00 71.81 83 PRO A N 1
ATOM 593 C CA . PRO A 1 83 ? 0.890 8.964 11.319 1.00 71.81 83 PRO A CA 1
ATOM 594 C C . PRO A 1 83 ? 0.507 9.838 10.117 1.00 71.81 83 PRO A C 1
ATOM 596 O O . PRO A 1 83 ? 1.092 10.901 9.932 1.00 71.81 83 PRO A O 1
ATOM 599 N N . ALA A 1 84 ? -0.454 9.399 9.297 1.00 68.12 84 ALA A N 1
ATOM 600 C CA . ALA A 1 84 ? -0.929 10.138 8.129 1.00 68.12 84 ALA A CA 1
ATOM 601 C C . ALA A 1 84 ? -2.057 11.144 8.439 1.00 68.12 84 ALA A C 1
ATOM 603 O O . ALA A 1 84 ? -2.478 11.879 7.546 1.00 68.12 84 ALA A O 1
ATOM 604 N N . SER A 1 85 ? -2.568 11.178 9.673 1.00 70.06 85 SER A N 1
ATOM 605 C CA . SER A 1 85 ? -3.674 12.051 10.081 1.00 70.06 85 SER A CA 1
ATOM 606 C C . SER A 1 85 ? -3.177 13.392 10.636 1.00 70.06 85 SER A C 1
ATOM 608 O O . SER A 1 85 ? -2.179 13.417 11.361 1.00 70.06 85 SER A O 1
ATOM 610 N N . PRO A 1 86 ? -3.895 14.510 10.402 1.00 67.69 86 PRO A N 1
ATOM 611 C CA . PRO A 1 86 ? -3.590 15.791 11.050 1.00 67.69 86 PRO A CA 1
ATOM 612 C C . PRO A 1 86 ? -3.714 15.730 12.585 1.00 67.69 86 PRO A C 1
ATOM 614 O O . PRO A 1 86 ? -3.075 16.505 13.296 1.00 67.69 86 PRO A O 1
ATOM 617 N N . ASP A 1 87 ? -4.486 14.775 13.112 1.00 72.44 87 ASP A N 1
ATOM 618 C CA . ASP A 1 87 ? -4.670 14.555 14.549 1.00 72.44 87 ASP A CA 1
ATOM 619 C C . ASP A 1 87 ? -3.628 13.613 15.166 1.00 72.44 87 ASP A C 1
ATOM 621 O O . ASP A 1 87 ? -3.747 13.260 16.345 1.00 72.44 87 ASP A O 1
ATOM 625 N N . TYR A 1 88 ? -2.608 13.201 14.402 1.00 73.81 88 TYR A N 1
ATOM 626 C CA . TYR A 1 88 ? -1.582 12.278 14.875 1.00 73.81 88 TYR A CA 1
ATOM 627 C C . TYR A 1 88 ? -0.954 12.757 16.187 1.00 73.81 88 TYR A C 1
ATOM 629 O O . TYR A 1 88 ? -0.612 13.934 16.359 1.00 73.81 88 TYR A O 1
ATOM 637 N N . ARG A 1 89 ? -0.786 11.831 17.134 1.00 71.25 89 ARG A N 1
ATOM 638 C CA . ARG A 1 89 ? -0.017 12.061 18.357 1.00 71.25 89 ARG A CA 1
ATOM 639 C C . ARG A 1 89 ? 1.021 10.946 18.499 1.00 71.25 89 ARG A C 1
ATOM 641 O O . ARG A 1 89 ? 0.630 9.781 18.619 1.00 71.25 89 ARG A O 1
ATOM 648 N N . PRO A 1 90 ? 2.331 11.264 18.491 1.00 65.38 90 PRO A N 1
ATOM 649 C CA . PRO A 1 90 ? 3.359 10.263 18.725 1.00 65.38 90 PRO A CA 1
ATOM 650 C C . PRO A 1 90 ? 3.168 9.652 20.113 1.00 65.38 90 PRO A C 1
ATOM 652 O O . PRO A 1 90 ? 2.742 10.310 21.062 1.00 65.38 90 PRO A O 1
ATOM 655 N N . ARG A 1 91 ? 3.445 8.354 20.214 1.00 62.41 91 ARG A N 1
ATOM 656 C CA . ARG A 1 91 ? 3.084 7.515 21.358 1.00 62.41 91 ARG A CA 1
ATOM 657 C C . ARG A 1 91 ? 3.965 7.832 22.582 1.00 62.41 91 ARG A C 1
ATOM 659 O O . ARG A 1 91 ? 4.891 7.090 22.881 1.00 62.41 91 ARG A O 1
ATOM 666 N N . SER A 1 92 ? 3.689 8.922 23.299 1.00 55.38 92 SER A N 1
ATOM 667 C CA . SER A 1 92 ? 4.386 9.288 24.540 1.00 55.38 92 SER A CA 1
ATOM 668 C C . SER A 1 92 ? 3.681 8.697 25.771 1.00 55.38 92 SER A C 1
ATOM 670 O O . SER A 1 92 ? 2.592 9.134 26.133 1.00 55.38 92 SER A O 1
ATOM 672 N N . THR A 1 93 ? 4.291 7.665 26.363 1.00 52.31 93 THR A N 1
ATOM 673 C CA . THR A 1 93 ? 4.345 7.292 27.804 1.00 52.31 93 THR A CA 1
ATOM 674 C C . THR A 1 93 ? 3.119 7.337 28.740 1.00 52.31 93 THR A C 1
ATOM 676 O O . THR A 1 93 ? 3.268 7.005 29.913 1.00 52.31 93 THR A O 1
ATOM 679 N N . LEU A 1 94 ? 1.899 7.638 28.301 1.00 46.81 94 LEU A N 1
ATOM 680 C CA . LEU A 1 94 ? 0.708 7.637 29.162 1.00 46.81 94 LEU A CA 1
ATOM 681 C C . LEU A 1 94 ? -0.219 6.478 28.796 1.00 46.81 94 LEU A C 1
ATOM 683 O O . LEU A 1 94 ? -0.888 6.518 27.777 1.00 46.81 94 LEU A O 1
ATOM 687 N N . LYS A 1 95 ? -0.215 5.425 29.624 1.00 48.34 95 LYS A N 1
ATOM 688 C CA . LYS A 1 95 ? -1.256 4.384 29.782 1.00 48.34 95 LYS A CA 1
ATOM 689 C C . LYS A 1 95 ? -2.233 4.210 28.594 1.00 48.34 95 LYS A C 1
ATOM 691 O O . LYS A 1 95 ? -3.432 4.421 28.733 1.00 48.34 95 LYS A O 1
ATOM 696 N N . HIS A 1 96 ? -1.752 3.751 27.439 1.00 48.59 96 HIS A N 1
ATOM 697 C CA . HIS A 1 96 ? -2.604 3.505 26.262 1.00 48.59 96 HIS A CA 1
ATOM 698 C C . HIS A 1 96 ? -3.145 2.072 26.179 1.00 48.59 96 HIS A C 1
ATOM 700 O O . HIS A 1 96 ? -3.432 1.587 25.087 1.00 48.59 96 HIS A O 1
ATOM 706 N N . ALA A 1 97 ? -3.385 1.421 27.321 1.00 48.12 97 ALA A N 1
ATOM 707 C CA . ALA A 1 97 ? -4.175 0.185 27.367 1.00 48.12 97 ALA A CA 1
ATOM 708 C C . ALA A 1 97 ? -5.604 0.361 26.790 1.00 48.12 97 ALA A C 1
ATOM 710 O O . ALA A 1 97 ? -6.338 -0.611 26.681 1.00 48.12 97 ALA A O 1
ATOM 711 N N . LEU A 1 98 ? -5.981 1.594 26.409 1.00 51.53 98 LEU A N 1
ATOM 712 C CA . LEU A 1 98 ? -7.268 1.977 25.841 1.00 51.53 98 LEU A CA 1
ATOM 713 C C . LEU A 1 98 ? -7.191 2.798 24.520 1.00 51.53 98 LEU A C 1
ATOM 715 O O . LEU A 1 98 ? -8.189 3.431 24.190 1.00 51.53 98 LEU A O 1
ATOM 719 N N . CYS A 1 99 ? -6.125 2.756 23.680 1.00 53.28 99 CYS A N 1
ATOM 720 C CA . CYS A 1 99 ? -6.352 2.936 22.203 1.00 53.28 99 CYS A CA 1
ATOM 721 C C . CYS A 1 99 ? -6.954 1.605 21.693 1.00 53.28 99 CYS A C 1
ATOM 723 O O . CYS A 1 99 ? -6.437 0.971 20.778 1.00 53.28 99 CYS A O 1
ATOM 725 N N . SER A 1 100 ? -7.997 1.128 22.383 1.00 48.16 100 SER A N 1
ATOM 726 C CA . SER A 1 100 ? -8.804 -0.017 22.004 1.00 48.16 100 SER A CA 1
ATOM 727 C C . SER A 1 100 ? -9.645 0.454 20.839 1.00 48.16 100 SER A C 1
ATOM 729 O O . SER A 1 100 ? -10.350 1.452 20.971 1.00 48.16 100 SER A O 1
ATOM 731 N N . PHE A 1 101 ? -9.515 -0.236 19.708 1.00 48.81 101 PHE A N 1
ATOM 732 C CA . PHE A 1 101 ? -10.515 -0.319 18.646 1.00 48.81 101 PHE A CA 1
ATOM 733 C C . PHE A 1 101 ? -11.910 0.029 19.186 1.00 48.81 101 PHE A C 1
ATOM 735 O O . PHE A 1 101 ? -12.539 -0.786 19.862 1.00 48.81 101 PHE A O 1
ATOM 742 N N . PHE A 1 102 ? -12.336 1.280 18.995 1.00 46.69 102 PHE A N 1
ATOM 743 C CA . PHE A 1 102 ? -13.547 1.779 19.631 1.00 46.69 102 PHE A CA 1
ATOM 744 C C . PHE A 1 102 ? -14.733 1.203 18.869 1.00 46.69 102 PHE A C 1
ATOM 746 O O . PHE A 1 102 ? -14.925 1.489 17.687 1.00 46.69 102 PHE A O 1
ATOM 753 N N . ALA A 1 103 ? -15.487 0.352 19.563 1.00 42.47 103 ALA A N 1
ATOM 754 C CA . ALA A 1 103 ? -16.768 -0.163 19.124 1.00 42.47 103 ALA A CA 1
ATOM 755 C C . ALA A 1 103 ? -17.663 0.986 18.631 1.00 42.47 103 ALA A C 1
ATOM 757 O O . ALA A 1 103 ? -17.692 2.070 19.218 1.00 42.47 103 ALA A O 1
ATOM 758 N N . ALA A 1 104 ? -18.352 0.717 17.524 1.00 44.47 104 ALA A N 1
ATOM 759 C CA . ALA A 1 104 ? -19.346 1.548 16.861 1.00 44.47 104 ALA A CA 1
ATOM 760 C C . ALA A 1 104 ? -20.061 2.573 17.772 1.00 44.47 104 ALA A C 1
ATOM 762 O O . ALA A 1 104 ? -20.695 2.202 18.756 1.00 44.47 104 ALA A O 1
ATOM 763 N N . GLY A 1 105 ? -20.036 3.856 17.380 1.00 41.19 105 GLY A N 1
ATOM 764 C CA . GLY A 1 105 ? -21.056 4.826 17.817 1.00 41.19 105 GLY A CA 1
ATOM 765 C C . GLY A 1 105 ? -20.603 6.230 18.237 1.00 41.19 105 GLY A C 1
ATOM 766 O O . GLY A 1 105 ? -21.453 7.028 18.619 1.00 41.19 105 GLY A O 1
ATOM 767 N N . GLY A 1 106 ? -19.311 6.568 18.182 1.00 42.34 106 GLY A N 1
ATOM 768 C CA . GLY A 1 106 ? -18.789 7.759 18.876 1.00 42.34 106 GLY A CA 1
ATOM 769 C C . GLY A 1 106 ? -18.374 8.989 18.057 1.00 42.34 106 GLY A C 1
ATOM 770 O O . GLY A 1 106 ? -17.880 9.933 18.663 1.00 42.34 106 GLY A O 1
ATOM 771 N N . TRP A 1 107 ? -18.514 9.020 16.727 1.00 41.53 107 TRP A N 1
ATOM 772 C CA . TRP A 1 107 ? -18.169 10.212 15.931 1.00 41.53 107 TRP A CA 1
ATOM 773 C C . TRP A 1 107 ? -19.440 10.966 15.528 1.00 41.53 107 TRP A C 1
ATOM 775 O O . TRP A 1 107 ? -20.174 10.534 14.638 1.00 41.53 107 TRP A O 1
ATOM 785 N N . ARG A 1 108 ? -19.722 12.089 16.203 1.00 40.72 108 ARG A N 1
ATOM 786 C CA . ARG A 1 108 ? -20.656 13.099 15.688 1.00 40.72 108 ARG A CA 1
ATOM 787 C C . ARG A 1 108 ? -19.881 14.059 14.785 1.00 40.72 108 ARG A C 1
ATOM 789 O O . ARG A 1 108 ? -18.762 14.432 15.121 1.00 40.72 108 ARG A O 1
ATOM 796 N N . ARG A 1 109 ? -20.500 14.346 13.636 1.00 38.69 109 ARG A N 1
ATOM 797 C CA . ARG A 1 109 ? -20.080 15.317 12.618 1.00 38.69 109 ARG A CA 1
ATOM 798 C C . ARG A 1 109 ? -19.795 16.691 13.203 1.00 38.69 109 ARG A C 1
ATOM 800 O O . ARG A 1 109 ? -20.518 17.057 14.156 1.00 38.69 109 ARG A O 1
#

Sequence (109 aa):
SGVGGAGSHASCRECLVAMVDAAVGSGACDAIRCPVAGCRVPLSARLISQICSASCYSRWERMRKEQLLSQLPGLCYCPRCDPASPDYRPRSTLKHALCSFFAAGGWRR

Radius of gyration: 17.02 Å; chains: 1; bounding box: 40×33×47 Å

Secondary structure (DSSP, 8-state):
-PEEETTTEEE-HHHHHHHHHHHHHHT-GGG-B--STT--PBPPHHHHHHHS-HHHHHHHHHHHHHHHHHTSTT----TTS-TTSTT-----SS--TT-----S-----

InterPro domains:
  IPR013083 Zinc finger, RING/FYVE/PHD-type [G3DSA:3.30.40.10] (5-70)

pLDDT: mean 75.24, std 17.13, range [38.69, 93.06]

Organism: NCBI:txid156174